Protein AF-A0A8T9MTA5-F1 (afdb_monomer_lite)

Secondary structure (DSSP, 8-state):
--TTTTSTT--S-SS--SSS-TT-SHHHHHHHHHHTT-EEEEEE-TTS-EEEEEE-PPP-

Organism: NCBI:txid211502

Sequence (60 aa):
MYGLLFRSGFSTLPESNQDAGRGIGMDIVRARIQTLNGRIAITTEAGKFTCFVITFPIPK

Radius of gyration: 13.53 Å; chains: 1; bounding box: 27×33×30 Å

Foldseek 3Di:
DPVLQLDFPRDPDPDQDVVNPNRPTCVVVCVVLVVQVKDWDWDDDPVDDIDIDIGGDDDD

pLDDT: mean 73.87, std 15.31, range [46.72, 93.38]

InterPro domains:
  IPR003594 Histidine kinase/HSP90-like ATPase domain [PF02518] (5-59)
  IPR004358 Signal transduction histidine kinase-related protein, C-terminal [PR00344] (20-38)
  IPR004358 Signal transduction histidine kinase-related protein, C-terminal [PR00344] (44-57)
  IPR036890 Histidine kinase/HSP90-like ATPase superfamily [G3DSA:3.30.565.10] (2-58)
  IPR036890 Histidine kinase/HSP90-like ATPase superfamily [SSF55874] (3-58)
  IPR051315 Bacterial Chemotaxis Sensor Histidine Kinase CheA [PTHR43395] (1-58)

Structure (mmCIF, N/CA/C/O backbone):
data_AF-A0A8T9MTA5-F1
#
_entry.id   AF-A0A8T9MTA5-F1
#
loop_
_atom_site.group_PDB
_atom_site.id
_atom_site.type_symbol
_atom_site.label_atom_id
_atom_site.label_alt_id
_atom_site.label_c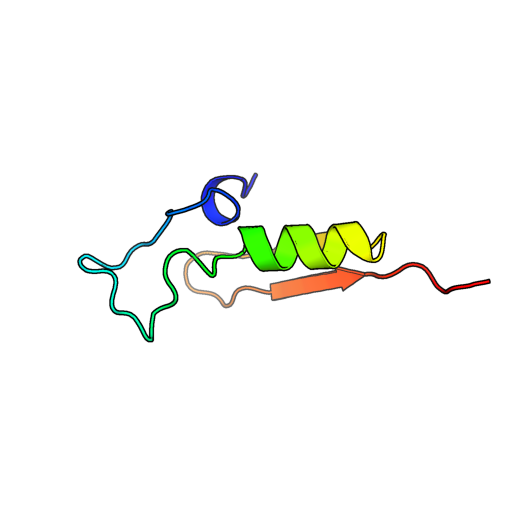omp_id
_atom_site.label_asym_id
_atom_site.label_entity_id
_atom_site.label_seq_id
_atom_site.pdbx_PDB_ins_code
_atom_site.Cartn_x
_atom_site.Cartn_y
_atom_site.Cartn_z
_atom_site.occupancy
_atom_site.B_iso_or_equiv
_atom_site.auth_seq_id
_atom_site.auth_comp_id
_atom_site.auth_asym_id
_atom_site.auth_atom_id
_atom_site.pdbx_PDB_model_num
ATOM 1 N N . MET A 1 1 ? -14.483 -0.538 -5.396 1.00 52.34 1 MET A N 1
ATOM 2 C CA . MET A 1 1 ? -15.125 -0.456 -4.067 1.00 52.34 1 MET A CA 1
ATOM 3 C C . MET A 1 1 ? -14.246 0.152 -2.953 1.00 52.34 1 MET A C 1
ATOM 5 O O . MET A 1 1 ? -14.791 0.418 -1.901 1.00 52.34 1 MET A O 1
ATOM 9 N N . TYR A 1 2 ? -12.965 0.520 -3.172 1.00 63.59 2 TYR A N 1
ATOM 10 C CA . TYR A 1 2 ? -12.161 1.310 -2.197 1.00 63.59 2 TYR A CA 1
ATOM 11 C C . TYR A 1 2 ? -11.392 2.485 -2.835 1.00 63.59 2 TYR A C 1
ATOM 13 O O . TYR A 1 2 ? -10.308 2.854 -2.395 1.00 63.59 2 TYR A O 1
ATOM 21 N N . GLY A 1 3 ? -11.927 3.065 -3.916 1.00 61.22 3 GLY A N 1
ATOM 22 C CA . GLY A 1 3 ? -11.223 4.076 -4.722 1.00 61.22 3 GLY A CA 1
ATOM 23 C C . GLY A 1 3 ? -10.800 5.332 -3.949 1.00 61.22 3 GLY A C 1
ATOM 24 O O . GLY A 1 3 ? -9.825 5.967 -4.331 1.00 61.22 3 GLY A O 1
ATOM 25 N N . LEU A 1 4 ? -11.484 5.643 -2.842 1.00 63.66 4 LEU A N 1
ATOM 26 C CA . LEU A 1 4 ? -11.178 6.784 -1.976 1.00 63.66 4 LEU A CA 1
ATOM 27 C C . LEU A 1 4 ? -9.825 6.648 -1.264 1.00 63.66 4 LEU A C 1
ATOM 29 O O . LEU A 1 4 ? -9.114 7.638 -1.169 1.00 63.66 4 LEU A O 1
ATOM 33 N N . LEU A 1 5 ? -9.422 5.435 -0.855 1.00 65.88 5 LEU A N 1
ATOM 34 C CA . LEU A 1 5 ? -8.111 5.201 -0.224 1.00 65.88 5 LEU A CA 1
ATOM 35 C C . LEU A 1 5 ? -6.946 5.512 -1.171 1.00 65.88 5 LEU A C 1
ATOM 37 O O . LEU A 1 5 ? -5.868 5.898 -0.736 1.00 65.88 5 LEU A O 1
ATOM 41 N N . PHE A 1 6 ? -7.175 5.344 -2.473 1.00 67.00 6 PHE A N 1
ATOM 42 C CA . PHE A 1 6 ? -6.197 5.595 -3.529 1.00 67.00 6 PHE A CA 1
ATOM 43 C C . PHE A 1 6 ? -6.340 6.987 -4.153 1.00 67.00 6 PHE A C 1
ATOM 45 O O . PHE A 1 6 ? -5.718 7.256 -5.181 1.00 67.00 6 PHE A O 1
ATOM 52 N N . ARG A 1 7 ? -7.196 7.852 -3.595 1.00 65.94 7 ARG A N 1
ATOM 53 C CA . ARG A 1 7 ? -7.332 9.235 -4.041 1.00 65.94 7 ARG A CA 1
ATOM 54 C C . ARG A 1 7 ? -6.286 10.071 -3.320 1.00 65.94 7 ARG A C 1
ATOM 56 O O . ARG A 1 7 ? -6.240 10.082 -2.093 1.00 65.94 7 ARG A O 1
ATOM 63 N N . SER A 1 8 ? -5.480 10.788 -4.093 1.00 62.34 8 SER A N 1
ATOM 64 C CA . SER A 1 8 ? -4.466 11.671 -3.525 1.00 62.34 8 SER A CA 1
ATOM 65 C C . SER A 1 8 ? -5.100 12.691 -2.574 1.00 62.34 8 SER A C 1
ATOM 67 O O . SER A 1 8 ? -6.149 13.265 -2.883 1.00 62.34 8 SER A O 1
ATOM 69 N N . GLY A 1 9 ? -4.492 12.867 -1.400 1.00 61.66 9 GLY A N 1
ATOM 70 C CA . GLY A 1 9 ? -4.962 13.786 -0.359 1.00 61.66 9 GLY A CA 1
ATOM 71 C C . GLY A 1 9 ? -6.156 13.305 0.477 1.00 61.66 9 GLY A C 1
ATOM 72 O O . GLY A 1 9 ? -6.623 14.060 1.325 1.00 61.66 9 GLY A O 1
ATOM 73 N N . PHE A 1 10 ? -6.664 12.079 0.287 1.00 62.53 10 PHE A N 1
ATOM 74 C CA . PHE A 1 10 ? -7.681 11.520 1.183 1.00 62.53 10 PHE A CA 1
ATOM 75 C C . PHE A 1 10 ? -7.052 11.123 2.527 1.00 62.53 10 PHE A C 1
ATOM 77 O O . PHE A 1 10 ? -6.167 10.272 2.582 1.00 62.53 10 PHE A O 1
ATOM 84 N N . SER A 1 11 ? -7.518 11.739 3.611 1.00 61.91 11 SER A N 1
ATOM 85 C CA . SER A 1 11 ? -7.098 11.457 4.984 1.00 61.91 11 SER A CA 1
ATOM 86 C C . SER A 1 11 ? -8.254 11.742 5.940 1.00 61.91 11 SER A C 1
ATOM 88 O O . SER A 1 11 ? -9.095 12.595 5.664 1.00 61.91 11 SER A O 1
ATOM 90 N N . THR A 1 12 ? -8.303 11.031 7.064 1.00 64.25 12 THR A N 1
ATOM 91 C CA . THR A 1 12 ? -9.226 11.319 8.176 1.00 64.25 12 THR A CA 1
ATOM 92 C C . THR A 1 12 ? -8.607 12.250 9.219 1.00 64.25 12 THR A C 1
ATOM 94 O O . THR A 1 12 ? -9.258 12.567 10.211 1.00 64.25 12 THR A O 1
ATOM 97 N N . LEU A 1 13 ? -7.344 12.654 9.039 1.00 58.59 13 LEU A N 1
ATOM 98 C CA . LEU A 1 13 ? -6.665 13.577 9.944 1.00 58.59 13 LEU A CA 1
ATOM 99 C C . LEU A 1 13 ? -7.122 15.023 9.684 1.00 58.59 13 LEU A C 1
ATOM 101 O O . LEU A 1 13 ? -7.175 15.431 8.523 1.00 58.59 13 LEU A O 1
AT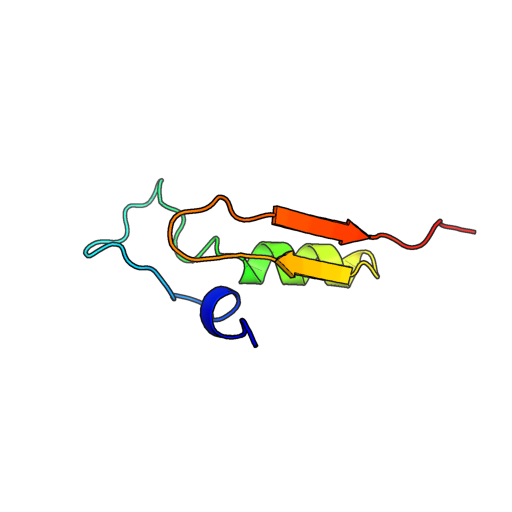OM 105 N N . PRO A 1 14 ? -7.409 15.806 10.739 1.00 55.66 14 PRO A N 1
ATOM 106 C CA . PRO A 1 14 ? -7.809 17.206 10.606 1.00 55.66 14 PRO A CA 1
ATOM 107 C C . PRO A 1 14 ? -6.662 18.133 10.161 1.00 55.66 14 PRO A C 1
ATOM 109 O O . PRO A 1 14 ? -6.926 19.125 9.491 1.00 55.66 14 PRO A O 1
ATOM 112 N N . GLU A 1 15 ? -5.401 17.796 10.461 1.00 51.41 15 GLU A N 1
ATOM 113 C CA . GLU A 1 15 ? -4.212 18.511 9.977 1.00 51.41 15 GLU A CA 1
ATOM 114 C C . GLU A 1 15 ? -3.164 17.529 9.434 1.00 51.41 15 GLU A C 1
ATOM 116 O O . GLU A 1 15 ? -2.835 16.521 10.064 1.00 51.41 15 GLU A O 1
ATOM 121 N N . SER A 1 16 ? -2.629 17.813 8.245 1.00 54.06 16 SER A N 1
ATOM 122 C CA . SER A 1 16 ? -1.532 17.054 7.640 1.00 54.06 16 SER A CA 1
ATOM 123 C C . SER A 1 16 ? -0.191 17.539 8.199 1.00 54.06 16 SER A C 1
ATOM 125 O O . SER A 1 16 ? 0.237 18.646 7.871 1.00 54.06 16 SER A O 1
ATOM 127 N N . ASN A 1 17 ? 0.488 16.735 9.018 1.00 49.44 17 ASN A N 1
ATOM 128 C CA . ASN A 1 17 ? 1.860 17.025 9.453 1.00 49.44 17 ASN A CA 1
ATOM 129 C C . ASN A 1 17 ? 2.880 16.441 8.437 1.00 49.44 17 ASN A C 1
ATOM 131 O O . ASN A 1 17 ? 2.530 15.571 7.643 1.00 49.44 17 ASN A O 1
ATOM 135 N N . GLN A 1 18 ? 4.128 16.926 8.413 1.00 47.97 18 GLN A N 1
ATOM 136 C CA . GLN A 1 18 ? 5.141 16.473 7.439 1.00 47.97 18 GLN A CA 1
ATOM 137 C C . GLN A 1 18 ? 5.571 14.999 7.606 1.00 47.97 18 GLN A C 1
ATOM 139 O O . GLN A 1 18 ? 5.893 14.357 6.605 1.00 47.97 18 GLN A O 1
ATOM 144 N N . ASP A 1 19 ? 5.514 14.458 8.824 1.00 52.50 19 ASP A N 1
ATOM 145 C CA . ASP A 1 19 ? 5.741 13.043 9.159 1.00 52.50 19 ASP A CA 1
ATOM 146 C C . ASP A 1 19 ? 4.535 12.158 8.793 1.00 52.50 19 ASP A C 1
ATOM 148 O O . ASP A 1 19 ? 4.688 11.014 8.364 1.00 52.50 19 ASP A O 1
ATOM 152 N N . ALA A 1 20 ? 3.320 12.706 8.875 1.00 49.72 20 ALA A N 1
ATOM 153 C CA . ALA A 1 20 ? 2.093 12.159 8.309 1.00 49.72 20 ALA A CA 1
ATOM 154 C C . ALA A 1 20 ? 2.059 12.473 6.807 1.00 49.72 20 ALA A C 1
ATOM 156 O O . ALA A 1 20 ? 1.235 13.251 6.328 1.00 49.72 20 ALA A O 1
ATOM 157 N N . GLY A 1 21 ? 3.028 11.890 6.094 1.00 46.72 21 GLY A N 1
ATOM 158 C CA . GLY A 1 21 ? 3.373 12.118 4.696 1.00 46.72 21 GLY A CA 1
ATOM 159 C C . GLY A 1 21 ? 2.262 12.732 3.846 1.00 46.72 21 GLY A C 1
ATOM 160 O O . GLY A 1 21 ? 1.225 12.115 3.630 1.00 46.72 21 GLY A O 1
ATOM 161 N N . ARG A 1 22 ? 2.552 13.938 3.347 1.00 48.47 22 ARG A N 1
ATOM 162 C CA . ARG A 1 22 ? 1.888 14.841 2.379 1.00 48.47 22 ARG A CA 1
ATOM 163 C C . ARG A 1 22 ? 1.067 14.193 1.240 1.00 48.47 22 ARG A C 1
ATOM 165 O O . ARG A 1 22 ? 1.293 14.490 0.071 1.00 48.47 22 ARG A O 1
ATOM 172 N N . GLY A 1 23 ? 0.147 13.286 1.539 1.00 47.72 23 GLY A N 1
ATOM 173 C CA . GLY A 1 23 ? -0.376 12.367 0.532 1.00 47.72 23 GLY A CA 1
ATOM 174 C C . GLY A 1 23 ? 0.630 11.280 0.138 1.00 47.72 23 GLY A C 1
ATOM 175 O O . GLY A 1 23 ? 0.621 10.841 -1.006 1.00 47.72 23 GLY A O 1
ATOM 176 N N . ILE A 1 24 ? 1.469 10.797 1.070 1.00 52.50 24 ILE A N 1
ATOM 177 C CA . ILE A 1 24 ? 2.064 9.452 0.950 1.00 52.50 24 ILE A CA 1
ATOM 178 C C . ILE A 1 24 ? 0.951 8.457 1.287 1.00 52.50 24 ILE A C 1
ATOM 180 O O . ILE A 1 24 ? 0.922 7.819 2.336 1.00 52.50 24 ILE A O 1
ATOM 184 N N . GLY A 1 25 ? -0.065 8.447 0.434 1.00 68.06 25 GLY A N 1
ATOM 185 C CA . GLY A 1 25 ? -1.239 7.626 0.591 1.00 68.06 25 GLY A CA 1
ATOM 186 C C . GLY A 1 25 ? -1.018 6.253 -0.018 1.00 68.06 25 GLY A C 1
ATOM 187 O O . GLY A 1 25 ? 0.059 5.877 -0.497 1.00 68.06 25 GLY A O 1
ATOM 188 N N . MET A 1 26 ? -2.111 5.499 -0.072 1.00 73.44 26 MET A N 1
ATOM 189 C CA . MET A 1 26 ? -2.150 4.281 -0.869 1.00 73.44 26 MET A CA 1
ATOM 190 C C . MET A 1 26 ? -2.019 4.564 -2.374 1.00 73.44 26 MET A C 1
ATOM 192 O O . MET A 1 26 ? -1.810 3.625 -3.136 1.00 73.44 26 MET A O 1
ATOM 196 N N . ASP A 1 27 ? -2.094 5.819 -2.825 1.00 72.94 27 ASP A N 1
ATOM 197 C CA . ASP A 1 27 ? -1.852 6.236 -4.209 1.00 72.94 27 ASP A CA 1
ATOM 198 C C . ASP A 1 27 ? -0.397 5.999 -4.652 1.00 72.94 27 ASP A C 1
ATOM 200 O O . ASP A 1 27 ? -0.181 5.358 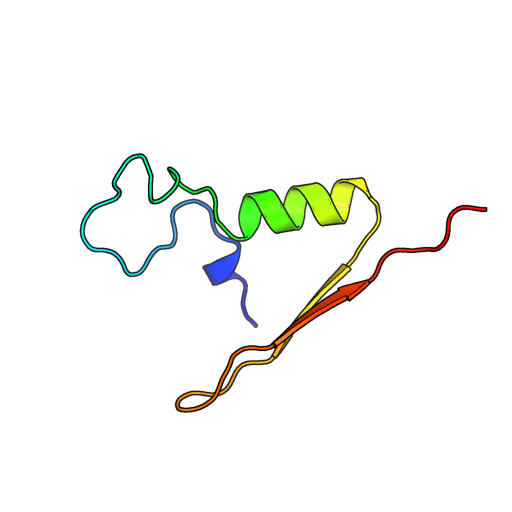-5.682 1.00 72.94 27 ASP A O 1
ATOM 204 N N . ILE A 1 28 ? 0.600 6.401 -3.854 1.00 76.88 28 ILE A N 1
ATOM 205 C CA . ILE A 1 28 ? 2.023 6.132 -4.133 1.00 76.88 28 ILE A CA 1
ATOM 206 C C . ILE A 1 28 ? 2.315 4.632 -4.049 1.00 76.88 28 ILE A C 1
ATOM 208 O O . ILE A 1 28 ? 3.024 4.084 -4.896 1.00 76.88 28 ILE A O 1
ATOM 212 N N . VAL A 1 29 ? 1.744 3.948 -3.053 1.00 80.25 29 VAL A N 1
ATOM 213 C CA . VAL A 1 29 ? 1.880 2.490 -2.907 1.00 80.25 29 VAL A CA 1
ATOM 214 C C . VAL A 1 29 ? 1.309 1.780 -4.133 1.00 80.25 29 VAL A C 1
ATOM 216 O O . VAL A 1 29 ? 1.975 0.928 -4.720 1.00 80.25 29 VAL A O 1
ATOM 219 N N . ARG A 1 30 ? 0.117 2.176 -4.589 1.00 81.62 30 ARG A N 1
ATOM 220 C CA . ARG A 1 30 ? -0.507 1.638 -5.801 1.00 81.62 30 ARG A CA 1
ATOM 221 C C . ARG A 1 30 ? 0.332 1.924 -7.040 1.00 81.62 30 ARG A C 1
ATOM 223 O O . ARG A 1 30 ? 0.524 1.004 -7.829 1.00 81.62 30 ARG A O 1
ATOM 230 N N . ALA A 1 31 ? 0.845 3.143 -7.198 1.00 83.69 31 ALA A N 1
ATOM 231 C CA . ALA A 1 31 ? 1.701 3.505 -8.323 1.00 83.69 31 ALA A CA 1
ATOM 232 C C . ALA A 1 31 ? 2.960 2.624 -8.370 1.00 83.69 31 ALA A C 1
ATOM 234 O O . ALA A 1 31 ? 3.258 2.044 -9.411 1.00 83.69 3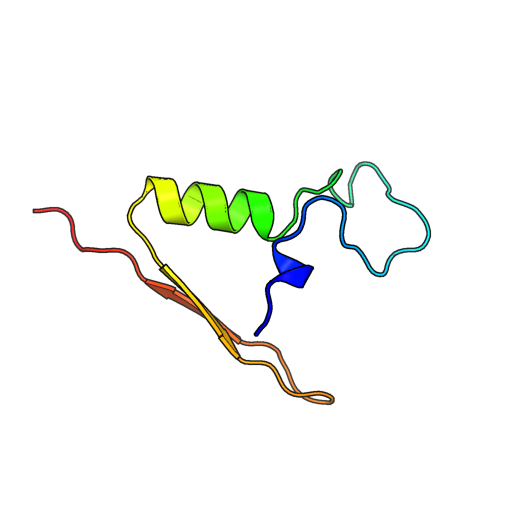1 ALA A O 1
ATOM 235 N N . ARG A 1 32 ? 3.641 2.422 -7.233 1.00 86.50 32 ARG A N 1
ATOM 236 C CA . ARG A 1 32 ? 4.811 1.530 -7.150 1.00 86.50 32 ARG A CA 1
ATOM 237 C C . ARG A 1 32 ? 4.467 0.074 -7.458 1.00 86.50 32 ARG A C 1
ATOM 239 O O . ARG A 1 32 ? 5.190 -0.588 -8.198 1.00 86.50 32 ARG A O 1
ATOM 246 N N . ILE A 1 33 ? 3.351 -0.431 -6.937 1.00 89.06 33 ILE A N 1
ATOM 247 C CA . ILE A 1 33 ? 2.902 -1.798 -7.229 1.00 89.06 33 ILE A CA 1
ATOM 248 C C . ILE A 1 33 ? 2.617 -1.954 -8.730 1.00 89.06 33 ILE A C 1
ATOM 250 O O . ILE A 1 33 ? 3.047 -2.937 -9.328 1.00 89.06 33 ILE A O 1
ATOM 254 N N . GLN A 1 34 ? 1.974 -0.966 -9.359 1.00 86.94 34 GLN A N 1
ATOM 255 C CA . GLN A 1 34 ? 1.709 -0.964 -10.799 1.00 86.94 34 GLN A CA 1
ATOM 256 C C . GLN A 1 34 ? 2.991 -0.923 -11.641 1.00 86.94 34 GLN A C 1
ATOM 258 O O . GLN A 1 34 ? 3.054 -1.635 -12.639 1.00 86.94 34 GLN A O 1
ATOM 263 N N . THR A 1 35 ? 4.021 -0.164 -11.238 1.00 90.44 35 THR A N 1
ATOM 264 C CA . THR A 1 35 ? 5.315 -0.142 -11.957 1.00 90.44 35 THR A CA 1
ATOM 265 C C . THR A 1 35 ? 6.036 -1.488 -11.952 1.00 90.44 35 THR A C 1
ATOM 267 O O . THR A 1 35 ? 6.845 -1.750 -12.832 1.00 90.44 35 THR A O 1
ATOM 270 N N . LEU A 1 36 ? 5.725 -2.350 -10.983 1.00 90.88 36 LEU A N 1
ATOM 271 C CA . LEU A 1 36 ? 6.260 -3.709 -10.871 1.00 90.88 36 LEU A CA 1
ATOM 272 C C . LEU A 1 36 ? 5.308 -4.755 -11.477 1.00 90.88 36 LEU A C 1
ATOM 274 O O . LEU A 1 36 ? 5.397 -5.940 -11.158 1.00 90.88 36 LEU A O 1
ATOM 278 N N . ASN A 1 37 ? 4.342 -4.318 -12.293 1.00 90.81 37 ASN A N 1
ATOM 279 C CA . ASN A 1 37 ? 3.258 -5.131 -12.852 1.00 90.81 37 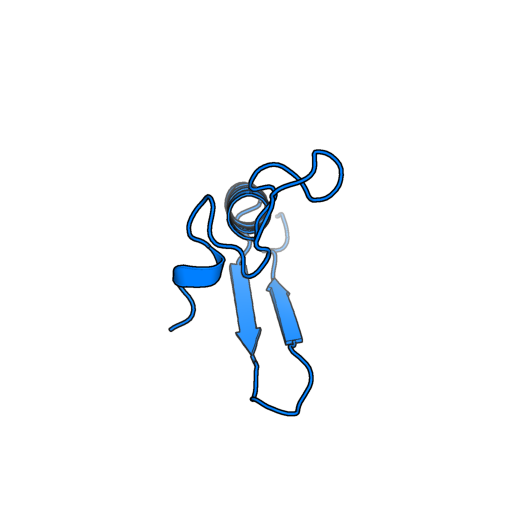ASN A CA 1
ATOM 280 C C . ASN A 1 37 ? 2.448 -5.902 -11.791 1.00 90.81 37 ASN A C 1
ATOM 282 O O . ASN A 1 37 ? 1.772 -6.886 -12.099 1.00 90.81 37 ASN A O 1
ATOM 286 N N . GLY A 1 38 ? 2.501 -5.452 -10.539 1.00 91.00 38 GLY A N 1
ATOM 287 C CA . GLY A 1 38 ? 1.804 -6.050 -9.419 1.00 91.00 38 GLY A CA 1
ATOM 288 C C . GLY A 1 38 ? 0.343 -5.618 -9.327 1.00 91.00 38 GLY A C 1
ATOM 289 O O . GLY A 1 38 ? -0.139 -4.716 -10.018 1.00 91.00 38 GLY A O 1
ATOM 290 N N . ARG A 1 39 ? -0.381 -6.270 -8.423 1.00 90.62 39 ARG A N 1
ATOM 291 C CA . ARG A 1 39 ? -1.780 -5.992 -8.090 1.00 90.62 39 ARG A CA 1
ATOM 292 C C . ARG A 1 39 ? -1.934 -5.887 -6.579 1.00 90.62 39 ARG A C 1
ATOM 294 O O . ARG A 1 39 ? -1.211 -6.544 -5.837 1.00 90.62 39 ARG A O 1
ATOM 301 N N . ILE A 1 40 ? -2.893 -5.077 -6.141 1.00 87.12 40 ILE A N 1
A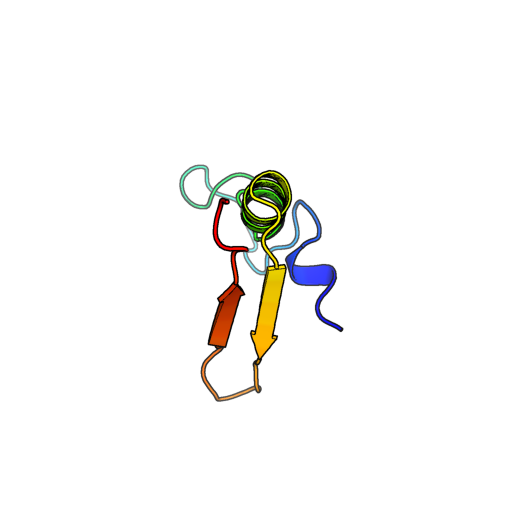TOM 302 C CA . ILE A 1 40 ? -3.261 -4.929 -4.731 1.00 87.12 40 ILE A CA 1
ATOM 303 C C . ILE A 1 40 ? -4.756 -5.196 -4.554 1.00 87.12 40 ILE A C 1
ATOM 305 O O . ILE A 1 40 ? -5.579 -4.667 -5.304 1.00 87.12 40 ILE A O 1
ATOM 309 N N . ALA A 1 41 ? -5.099 -6.005 -3.558 1.00 88.12 41 ALA A N 1
ATOM 310 C CA . ALA A 1 41 ? -6.454 -6.233 -3.080 1.00 88.12 41 ALA A CA 1
ATOM 311 C C . ALA A 1 41 ? -6.554 -5.817 -1.609 1.00 88.12 41 ALA A C 1
ATOM 313 O O . ALA A 1 41 ? -5.602 -5.962 -0.843 1.00 88.12 41 ALA A O 1
ATOM 314 N N . ILE A 1 42 ? -7.710 -5.278 -1.224 1.00 86.50 42 ILE A N 1
ATOM 315 C CA . ILE A 1 42 ? -7.982 -4.818 0.139 1.00 86.50 42 ILE A CA 1
ATOM 316 C C . ILE A 1 42 ? -9.256 -5.504 0.607 1.00 86.50 42 ILE A C 1
ATOM 318 O O . ILE A 1 42 ? -10.262 -5.468 -0.101 1.00 86.50 42 ILE A O 1
ATOM 322 N N . THR A 1 43 ? -9.206 -6.096 1.795 1.00 86.81 43 THR A N 1
ATOM 323 C CA . THR A 1 43 ? -10.376 -6.629 2.495 1.00 86.81 43 THR A CA 1
ATOM 324 C C . THR A 1 43 ? -10.447 -5.969 3.862 1.00 86.81 43 THR A C 1
ATOM 326 O O . THR A 1 43 ? -9.476 -5.988 4.613 1.00 86.81 43 THR A O 1
ATOM 329 N N . THR A 1 44 ? -11.574 -5.346 4.181 1.00 83.31 44 THR A N 1
ATOM 330 C CA . THR A 1 44 ? -11.778 -4.650 5.454 1.00 83.31 44 THR A CA 1
ATOM 331 C C . THR A 1 44 ? -13.227 -4.779 5.888 1.00 83.31 44 THR A C 1
ATOM 333 O O . THR A 1 44 ? -14.125 -4.843 5.046 1.00 83.31 44 THR A O 1
ATOM 336 N N . GLU A 1 45 ? -13.446 -4.805 7.196 1.00 84.44 45 GLU A N 1
ATOM 337 C CA . GLU A 1 45 ? -14.762 -4.841 7.818 1.00 84.44 45 GLU A CA 1
ATOM 338 C C . GLU A 1 45 ? -14.743 -3.935 9.053 1.00 84.44 45 GLU A C 1
ATOM 340 O O . GLU A 1 45 ? -13.782 -3.945 9.826 1.00 84.44 45 GLU A O 1
ATOM 345 N N . ALA A 1 46 ? -15.788 -3.125 9.234 1.00 85.25 46 ALA A N 1
ATOM 346 C CA . ALA A 1 46 ? -15.888 -2.224 10.377 1.00 85.25 46 ALA A CA 1
ATOM 347 C C . ALA A 1 46 ? -15.873 -3.014 11.695 1.00 85.25 46 ALA A C 1
ATOM 349 O O . ALA A 1 46 ? -16.545 -4.034 11.826 1.00 85.25 46 ALA A O 1
ATOM 350 N N . GLY A 1 47 ? -15.092 -2.550 12.672 1.00 89.25 47 GLY A N 1
ATOM 351 C CA . GLY A 1 47 ? -14.889 -3.279 13.929 1.00 89.25 47 GLY A CA 1
ATOM 352 C C . GLY A 1 47 ? -13.936 -4.478 13.825 1.00 89.25 47 GLY A C 1
ATOM 353 O O . GLY A 1 47 ? -13.726 -5.161 14.825 1.00 89.25 47 GLY A O 1
ATOM 354 N N . LYS A 1 48 ? -13.326 -4.723 12.656 1.00 88.94 48 LYS A N 1
ATOM 355 C CA . LYS A 1 48 ? -12.249 -5.704 12.452 1.00 88.94 48 LYS A CA 1
ATOM 356 C C . LYS A 1 48 ? -11.000 -5.042 11.861 1.00 88.94 48 LYS A C 1
ATOM 358 O O . LYS A 1 48 ? -10.968 -3.846 11.575 1.00 88.94 48 LYS A O 1
ATOM 363 N N . PHE A 1 49 ? -9.947 -5.841 11.684 1.00 83.75 49 PHE A N 1
ATOM 364 C CA . PHE A 1 49 ? -8.726 -5.413 11.007 1.00 83.75 49 PHE A CA 1
ATOM 365 C C . PHE A 1 49 ? -8.911 -5.292 9.490 1.00 83.75 49 PHE A C 1
ATOM 367 O O . PHE A 1 49 ? -9.816 -5.871 8.891 1.00 83.75 49 PHE A O 1
ATOM 374 N N . THR A 1 50 ? -7.992 -4.559 8.864 1.00 84.62 50 THR A N 1
ATOM 375 C CA . THR A 1 50 ? -7.878 -4.467 7.406 1.00 84.62 50 THR A CA 1
ATOM 376 C C . THR A 1 50 ? -6.739 -5.355 6.921 1.00 84.62 50 THR A C 1
ATOM 378 O O . THR A 1 50 ? -5.637 -5.304 7.461 1.00 84.62 50 THR A O 1
ATOM 381 N N . CYS A 1 51 ? -6.993 -6.142 5.880 1.00 88.12 51 CYS A N 1
ATOM 382 C CA . CYS A 1 51 ? -6.007 -6.969 5.203 1.00 88.12 51 CYS A CA 1
ATOM 383 C C . CYS A 1 51 ? -5.681 -6.386 3.822 1.00 88.12 51 CYS A C 1
ATOM 385 O O . CYS A 1 51 ? -6.580 -6.097 3.026 1.00 88.12 51 CYS A O 1
ATOM 387 N N . PHE A 1 52 ? -4.386 -6.255 3.536 1.00 88.94 52 PHE A N 1
ATOM 388 C CA . PHE A 1 52 ? -3.856 -5.871 2.232 1.00 88.94 52 PHE A CA 1
ATOM 389 C C . PHE A 1 52 ? -3.131 -7.067 1.625 1.00 88.94 52 PHE A C 1
ATOM 391 O O . PHE A 1 52 ? -2.238 -7.636 2.250 1.00 88.94 52 PHE A O 1
ATOM 398 N N . VAL A 1 53 ? -3.491 -7.429 0.399 1.00 90.25 53 VAL A N 1
ATOM 399 C CA . VAL A 1 53 ? -2.849 -8.511 -0.349 1.00 90.25 53 VAL A CA 1
ATOM 400 C C . VAL A 1 53 ? -2.190 -7.913 -1.578 1.00 90.25 53 VAL A C 1
ATOM 402 O O . VAL A 1 53 ? -2.859 -7.298 -2.407 1.00 90.25 53 VAL A O 1
ATOM 405 N N . ILE A 1 54 ? -0.875 -8.089 -1.688 1.00 91.56 54 ILE A N 1
ATOM 406 C CA . ILE A 1 54 ? -0.078 -7.604 -2.813 1.00 91.56 54 ILE A CA 1
ATOM 407 C C . ILE A 1 54 ? 0.453 -8.817 -3.571 1.00 91.56 54 ILE A C 1
ATOM 409 O O . ILE A 1 54 ? 1.037 -9.723 -2.980 1.00 91.56 54 ILE A O 1
ATOM 413 N N . THR A 1 55 ? 0.246 -8.839 -4.882 1.00 92.19 55 THR A N 1
ATOM 414 C CA . THR A 1 55 ? 0.673 -9.933 -5.756 1.00 92.19 55 THR A CA 1
ATOM 415 C C . THR A 1 55 ? 1.545 -9.380 -6.864 1.00 92.19 55 THR A C 1
ATOM 417 O O . THR A 1 55 ? 1.130 -8.459 -7.566 1.00 92.19 55 THR A O 1
ATOM 420 N N . PHE A 1 56 ? 2.724 -9.964 -7.051 1.00 93.38 56 PHE A N 1
ATOM 421 C CA . PHE A 1 56 ? 3.621 -9.633 -8.152 1.00 93.38 56 PHE A CA 1
ATOM 422 C C . PHE A 1 56 ? 3.712 -10.810 -9.129 1.00 93.38 56 PHE A C 1
ATOM 424 O O . PHE A 1 56 ? 3.685 -11.963 -8.690 1.00 93.38 56 PHE A O 1
ATOM 431 N N . PRO A 1 57 ? 3.799 -10.551 -10.444 1.00 89.50 57 PRO A N 1
ATOM 432 C CA . PRO A 1 57 ? 4.147 -11.583 -11.406 1.00 89.50 57 PRO A CA 1
ATOM 433 C C . PRO A 1 57 ? 5.592 -12.032 -11.169 1.00 89.50 57 PRO A C 1
ATOM 435 O O . PRO A 1 57 ? 6.454 -11.228 -10.815 1.00 89.50 57 PRO A O 1
ATOM 438 N N . ILE A 1 58 ? 5.859 -13.318 -11.376 1.00 85.50 58 ILE A N 1
ATOM 439 C CA . ILE A 1 58 ? 7.223 -13.846 -11.311 1.00 85.50 58 ILE A CA 1
ATOM 440 C C . ILE A 1 58 ? 7.948 -13.387 -12.589 1.00 85.50 58 ILE A C 1
ATOM 442 O O . ILE A 1 58 ? 7.397 -13.584 -13.679 1.00 85.50 58 ILE A O 1
ATOM 446 N N . PRO A 1 59 ? 9.131 -12.751 -12.494 1.00 77.69 59 PRO A N 1
ATOM 447 C CA . PRO A 1 59 ? 9.940 -12.449 -13.670 1.00 77.69 59 PRO A CA 1
ATOM 448 C C . PRO A 1 59 ? 10.275 -13.747 -14.417 1.00 77.69 59 PRO A C 1
ATOM 450 O O . PRO A 1 59 ? 10.500 -14.774 -13.778 1.00 77.69 59 PRO A O 1
ATOM 453 N N . LYS A 1 60 ? 10.275 -13.710 -15.754 1.00 66.81 60 LYS A N 1
ATOM 454 C CA . LYS A 1 60 ? 10.803 -14.821 -16.560 1.00 66.81 60 LYS A CA 1
ATOM 455 C C . LYS A 1 60 ? 12.313 -14.939 -16.407 1.00 66.81 60 LYS A C 1
ATOM 457 O O . LYS A 1 60 ? 12.955 -13.873 -16.274 1.00 66.81 60 LYS A O 1
#